Protein AF-A0A4U9D737-F1 (afdb_monomer_lite)

Organism: Raoultella terrigena (NCBI:txid577)

Radius of gyration: 15.1 Å; chains: 1; bounding box: 30×31×44 Å

Sequence (92 aa):
MVRIPAVKSLARAGVAASEQTLIQVQKTLQKEKITAKSVALGRGAILARFDTTDVQLRAREVLVDVLGDKYVVALNLAPATPRWLRLSMPSR

Secondary structure (DSSP, 8-state):
-----EEEEEESSSPPP-HHHHHHHHHHHHHTT---SEEEEETTEEEEE-SSHHHHHHHHHHHHHHHGGGEEEEE-------GGGGS-----

Foldseek 3Di:
DDFWWKKKKAFDPPAFADVVNQVQLVVQCVVVVQDWPDWDGDPSMIMTTHPDNVSSVVSQVSSCVRVDNRMDIDTDRDPPPPPVVVPDDDDD

InterPro domains:
  IPR027398 SecD export protein N-terminal TM domain [PF13721] (11-75)

Structure (mmCIF, N/CA/C/O backbone):
data_AF-A0A4U9D737-F1
#
_entry.id   AF-A0A4U9D737-F1
#
loop_
_atom_site.group_PDB
_atom_site.id
_atom_site.type_symbol
_atom_site.label_atom_id
_atom_site.label_alt_id
_atom_site.label_comp_id
_atom_site.label_asym_id
_atom_site.label_entity_id
_atom_site.label_seq_id
_atom_site.pdbx_PDB_ins_code
_atom_site.Cartn_x
_atom_site.Cartn_y
_atom_site.Cartn_z
_atom_site.occupancy
_atom_site.B_iso_or_equiv
_atom_site.auth_seq_id
_atom_site.auth_comp_id
_atom_site.auth_asym_id
_atom_site.auth_atom_id
_atom_site.pdbx_PDB_model_num
ATOM 1 N N . MET A 1 1 ? 9.602 1.727 -22.717 1.00 43.81 1 MET A N 1
ATOM 2 C CA . MET A 1 1 ? 8.290 1.639 -22.034 1.00 43.81 1 MET A CA 1
ATOM 3 C C . MET A 1 1 ? 8.513 1.982 -20.567 1.00 43.81 1 MET A C 1
ATOM 5 O O . MET A 1 1 ? 9.403 1.383 -19.990 1.00 43.81 1 MET A O 1
ATOM 9 N N . VAL A 1 2 ? 7.789 2.932 -19.966 1.00 42.97 2 VAL A N 1
ATOM 10 C CA . VAL A 1 2 ? 7.926 3.228 -18.522 1.00 42.97 2 VAL A CA 1
ATOM 11 C C . VAL A 1 2 ? 6.684 2.706 -17.814 1.00 42.97 2 VAL A C 1
ATOM 13 O O . VAL A 1 2 ? 5.741 3.455 -17.625 1.00 42.97 2 VAL A O 1
ATOM 16 N N . ARG A 1 3 ? 6.636 1.412 -17.480 1.00 51.38 3 ARG A N 1
ATOM 17 C CA . ARG A 1 3 ? 5.585 0.875 -16.598 1.00 51.38 3 ARG A CA 1
ATOM 18 C C . ARG A 1 3 ? 5.786 1.524 -15.226 1.00 51.38 3 ARG A C 1
ATOM 20 O O . ARG A 1 3 ? 6.889 1.433 -14.706 1.00 51.38 3 ARG A O 1
ATOM 27 N N . ILE A 1 4 ? 4.778 2.205 -14.677 1.00 52.34 4 ILE A N 1
ATOM 28 C CA . ILE A 1 4 ? 4.854 2.786 -13.326 1.00 52.34 4 ILE A CA 1
ATOM 29 C C . ILE A 1 4 ? 4.181 1.792 -12.371 1.00 52.34 4 ILE A C 1
ATOM 31 O O . ILE A 1 4 ? 2.960 1.640 -12.446 1.00 52.34 4 ILE A O 1
ATOM 35 N N . PRO A 1 5 ? 4.938 1.096 -11.509 1.00 61.00 5 PRO A N 1
ATOM 36 C CA . PRO A 1 5 ? 4.379 0.171 -10.530 1.00 61.00 5 PRO A CA 1
ATOM 37 C C . PRO A 1 5 ? 3.584 0.944 -9.456 1.00 61.00 5 PRO A C 1
ATOM 39 O O . PRO A 1 5 ? 4.126 1.837 -8.797 1.00 61.00 5 PRO A O 1
ATOM 42 N N . ALA A 1 6 ? 2.291 0.651 -9.274 1.00 59.62 6 ALA A N 1
ATOM 43 C CA . ALA A 1 6 ? 1.456 1.307 -8.260 1.00 59.62 6 ALA A CA 1
ATOM 44 C C . ALA A 1 6 ? 0.471 0.349 -7.572 1.00 59.62 6 ALA A C 1
ATOM 46 O O . ALA A 1 6 ? -0.230 -0.422 -8.220 1.00 59.62 6 ALA A O 1
ATOM 47 N N . VAL A 1 7 ? 0.357 0.438 -6.247 1.00 62.66 7 VAL A N 1
ATOM 48 C CA . VAL A 1 7 ? -0.714 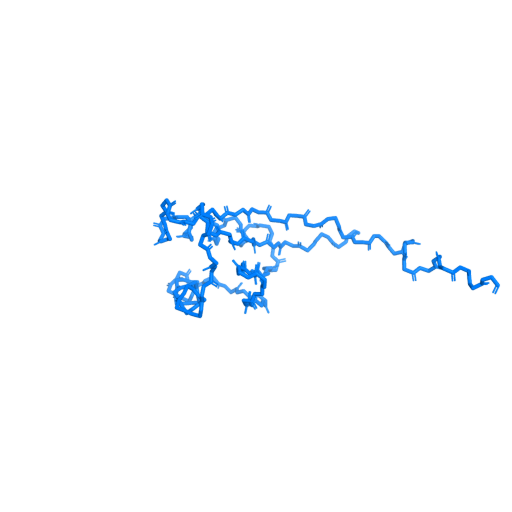-0.190 -5.458 1.00 62.66 7 VAL A CA 1
ATOM 49 C C . VAL A 1 7 ? -1.833 0.826 -5.245 1.00 62.66 7 VAL A C 1
ATOM 51 O O . VAL A 1 7 ? -1.588 1.990 -4.926 1.00 62.66 7 VAL A O 1
ATOM 54 N N . LYS A 1 8 ? -3.077 0.378 -5.402 1.00 62.03 8 LYS A N 1
ATOM 55 C CA . LYS A 1 8 ? -4.281 1.118 -5.033 1.00 62.03 8 LYS A CA 1
ATOM 56 C C . LYS A 1 8 ? -5.009 0.327 -3.950 1.00 62.03 8 LYS A C 1
ATOM 58 O O . LYS A 1 8 ? -5.421 -0.801 -4.209 1.00 62.03 8 LYS A O 1
ATOM 63 N N . SER A 1 9 ? -5.202 0.904 -2.770 1.00 56.81 9 SER A N 1
ATOM 64 C CA . SER A 1 9 ? -6.126 0.349 -1.780 1.00 56.81 9 SER A CA 1
ATOM 65 C C . SER A 1 9 ? -7.461 1.092 -1.823 1.00 56.81 9 SER A C 1
ATOM 67 O O . SER A 1 9 ? -7.527 2.322 -1.837 1.00 56.81 9 SER A O 1
ATOM 69 N N . LEU A 1 10 ? -8.533 0.316 -1.908 1.00 58.72 10 LEU A N 1
ATOM 70 C CA . LEU A 1 10 ? -9.933 0.733 -1.838 1.00 58.72 10 LEU A CA 1
ATOM 71 C C . LEU A 1 10 ? -10.537 -0.012 -0.650 1.00 58.72 10 LEU A C 1
ATOM 73 O O . LEU A 1 10 ? -10.208 -1.179 -0.475 1.00 58.72 10 LEU A O 1
ATOM 77 N N . ALA A 1 11 ? -11.393 0.587 0.178 1.00 55.12 11 ALA A N 1
ATOM 78 C CA . ALA A 1 11 ? -12.037 -0.226 1.210 1.00 55.12 11 ALA A CA 1
ATOM 79 C C . ALA A 1 11 ? -13.005 -1.242 0.581 1.00 55.12 11 ALA A C 1
ATOM 81 O O . ALA A 1 11 ? -13.539 -1.024 -0.512 1.00 55.12 11 ALA A O 1
ATOM 82 N N . ARG A 1 12 ? -13.223 -2.374 1.253 1.00 48.56 12 ARG A N 1
ATOM 83 C CA . ARG A 1 12 ? -14.244 -3.340 0.850 1.00 48.56 12 ARG A CA 1
ATOM 84 C C . ARG A 1 12 ? -15.594 -2.806 1.334 1.00 48.56 12 ARG A C 1
ATOM 86 O O . ARG A 1 12 ? -15.733 -2.481 2.504 1.00 48.56 12 ARG A O 1
ATOM 93 N N . ALA A 1 13 ? -16.558 -2.709 0.417 1.00 46.44 13 ALA A N 1
ATOM 94 C CA . ALA A 1 13 ? -17.925 -2.234 0.655 1.00 46.44 13 ALA A CA 1
ATOM 95 C C . ALA A 1 13 ? -18.042 -0.779 1.161 1.00 46.44 13 ALA A C 1
ATOM 97 O O . ALA A 1 13 ? -18.154 -0.529 2.353 1.00 46.44 13 ALA A O 1
ATOM 98 N N . GLY A 1 14 ? -18.077 0.192 0.241 1.00 52.53 14 GLY A N 1
ATOM 99 C CA . GLY A 1 14 ? -18.644 1.531 0.491 1.00 52.53 14 GLY A CA 1
ATOM 100 C C . GLY A 1 14 ? -17.923 2.443 1.495 1.00 52.53 14 GLY A C 1
ATOM 101 O O . GLY A 1 14 ? -18.277 3.614 1.588 1.00 52.53 14 GLY A O 1
ATOM 102 N N . VAL A 1 15 ? -16.908 1.962 2.215 1.00 62.22 15 VAL A N 1
ATOM 103 C CA . VAL A 1 15 ? -16.111 2.780 3.135 1.00 62.22 15 VAL A CA 1
ATOM 104 C C . VAL A 1 15 ? -15.013 3.494 2.343 1.00 62.22 15 VAL A C 1
ATOM 106 O O . VAL A 1 15 ? -14.269 2.894 1.571 1.00 62.22 15 VAL A O 1
ATOM 109 N N . ALA A 1 16 ? -14.908 4.808 2.493 1.00 75.06 16 ALA A N 1
ATOM 110 C CA . ALA A 1 16 ? -13.790 5.552 1.931 1.00 75.06 16 ALA A CA 1
ATOM 111 C C . ALA A 1 16 ? -12.542 5.313 2.792 1.00 75.06 16 ALA A C 1
ATOM 113 O O . ALA A 1 16 ? -12.618 5.358 4.020 1.00 75.06 16 ALA A O 1
ATOM 114 N N . ALA A 1 17 ? -11.383 5.098 2.166 1.00 83.81 17 ALA A N 1
ATOM 115 C CA . ALA A 1 17 ? -10.118 5.202 2.883 1.00 83.81 17 ALA A CA 1
ATOM 116 C C . ALA A 1 17 ? -10.027 6.584 3.550 1.00 83.81 17 ALA A C 1
ATOM 118 O O . ALA A 1 17 ? -10.406 7.593 2.949 1.00 83.81 17 ALA A O 1
ATOM 119 N N . SER A 1 18 ? -9.539 6.615 4.786 1.00 88.19 18 SER A N 1
ATOM 120 C CA . SER A 1 18 ? -9.429 7.826 5.596 1.00 88.19 18 SER A CA 1
ATOM 121 C C . SER A 1 18 ? -7.966 8.173 5.868 1.00 88.19 18 SER A C 1
ATOM 123 O O . SER A 1 18 ? -7.049 7.413 5.539 1.00 88.19 18 SER A O 1
ATOM 125 N N . GLU A 1 19 ? -7.726 9.321 6.500 1.00 89.88 19 GLU A N 1
ATOM 126 C CA . GLU A 1 19 ? -6.387 9.700 6.964 1.00 89.88 19 GLU A CA 1
ATOM 127 C C . GLU A 1 19 ? -5.811 8.685 7.958 1.00 89.88 19 GLU A C 1
ATOM 129 O O . GLU A 1 19 ? -4.615 8.406 7.939 1.00 89.88 19 GLU 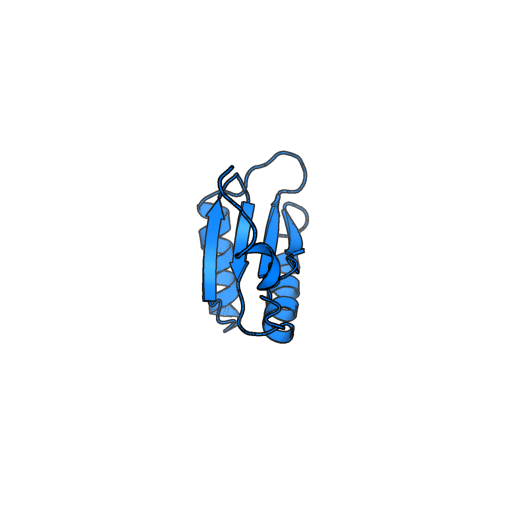A O 1
ATOM 134 N N . GLN A 1 20 ? -6.658 8.052 8.774 1.00 90.62 20 GLN A N 1
ATOM 135 C CA . GLN A 1 20 ? -6.220 6.990 9.680 1.00 90.62 20 GLN A CA 1
ATOM 136 C C . GLN A 1 20 ? -5.704 5.777 8.901 1.00 90.62 20 GLN A C 1
ATOM 138 O O . GLN A 1 20 ? -4.634 5.252 9.216 1.00 90.62 20 GLN A O 1
ATOM 143 N N . THR A 1 21 ? -6.407 5.375 7.836 1.00 89.75 21 THR A N 1
ATOM 144 C CA . THR A 1 21 ? -5.936 4.322 6.928 1.00 89.75 21 THR A CA 1
ATOM 145 C C . THR A 1 21 ? -4.614 4.724 6.270 1.00 89.75 21 THR A C 1
ATOM 147 O O . THR A 1 21 ? -3.715 3.897 6.144 1.00 89.75 21 THR A O 1
ATOM 150 N N . LEU A 1 22 ? -4.460 5.995 5.877 1.00 91.25 22 LEU A N 1
ATOM 151 C CA . LEU A 1 22 ? -3.229 6.511 5.270 1.00 91.25 22 LEU A CA 1
ATOM 152 C C . LEU A 1 22 ? -2.042 6.400 6.232 1.00 91.25 22 LEU A C 1
ATOM 154 O O . LEU A 1 22 ? -0.989 5.894 5.845 1.00 91.25 22 LEU A O 1
ATOM 158 N N . ILE A 1 23 ? -2.223 6.823 7.483 1.00 94.06 23 ILE A N 1
ATOM 159 C CA . ILE A 1 23 ? -1.202 6.721 8.530 1.00 94.06 23 ILE A CA 1
ATOM 160 C C . ILE A 1 23 ? -0.839 5.254 8.780 1.00 94.06 23 ILE A C 1
ATOM 162 O O . ILE A 1 23 ? 0.342 4.925 8.887 1.00 94.06 23 ILE A O 1
ATOM 166 N N . GLN A 1 24 ? -1.831 4.361 8.842 1.00 93.38 24 GLN A N 1
ATOM 167 C CA . GLN A 1 24 ? -1.593 2.927 9.015 1.00 93.38 24 GLN A CA 1
ATOM 168 C C . GLN A 1 24 ? -0.769 2.355 7.855 1.00 93.38 24 GLN A C 1
ATOM 170 O O . GLN A 1 24 ? 0.224 1.677 8.099 1.00 93.38 24 GLN A O 1
ATOM 175 N N . VAL A 1 25 ? -1.112 2.688 6.605 1.00 93.25 25 VAL A N 1
ATOM 176 C CA . VAL A 1 25 ? -0.342 2.280 5.418 1.00 93.25 25 VAL A CA 1
ATOM 177 C C . VAL A 1 25 ? 1.103 2.774 5.506 1.00 93.25 25 VAL A C 1
ATOM 179 O O . VAL A 1 25 ? 2.023 1.982 5.320 1.00 93.25 25 VAL A O 1
ATOM 182 N N . GLN A 1 26 ? 1.327 4.053 5.823 1.00 94.75 26 GLN A N 1
ATOM 183 C CA . GLN A 1 26 ? 2.680 4.613 5.926 1.00 94.75 26 GLN A CA 1
ATOM 184 C C . GLN A 1 26 ? 3.510 3.923 7.016 1.00 94.75 26 GLN A C 1
ATOM 186 O O . GLN A 1 26 ? 4.649 3.533 6.762 1.00 94.75 26 GLN A O 1
ATOM 191 N N . LYS A 1 27 ? 2.929 3.711 8.205 1.00 96.12 27 LYS A N 1
ATOM 192 C CA . LYS A 1 27 ? 3.598 3.016 9.315 1.00 96.12 27 LYS A CA 1
ATOM 193 C C . LYS A 1 27 ? 3.949 1.576 8.962 1.00 96.12 27 LYS A C 1
ATOM 195 O O . LYS A 1 27 ? 5.053 1.132 9.261 1.00 96.12 27 LYS A O 1
ATOM 200 N N . THR A 1 28 ? 3.038 0.857 8.314 1.00 95.19 28 THR A N 1
ATOM 201 C CA . THR A 1 28 ? 3.273 -0.521 7.876 1.00 95.19 28 THR A CA 1
ATOM 202 C C . THR A 1 28 ? 4.419 -0.598 6.871 1.00 95.19 28 THR A C 1
ATOM 204 O O . THR A 1 28 ? 5.334 -1.398 7.050 1.00 95.19 28 THR A O 1
ATOM 207 N N . LEU A 1 29 ? 4.424 0.273 5.856 1.00 95.31 29 LEU A N 1
ATOM 208 C CA . LEU A 1 29 ? 5.511 0.323 4.874 1.00 95.31 29 LEU A CA 1
ATOM 209 C C . LEU A 1 29 ? 6.857 0.653 5.536 1.00 95.31 29 LEU A C 1
ATOM 211 O O . LEU A 1 29 ? 7.861 0.015 5.231 1.00 95.31 29 LEU A O 1
ATOM 215 N N . GLN A 1 30 ? 6.873 1.591 6.487 1.00 95.94 30 GLN A N 1
ATOM 216 C CA . GLN A 1 30 ? 8.078 1.943 7.237 1.00 95.94 30 GLN A CA 1
ATOM 217 C C . GLN A 1 30 ? 8.591 0.777 8.096 1.00 95.94 30 GLN A C 1
ATOM 219 O O . GLN A 1 30 ? 9.789 0.496 8.088 1.00 95.94 30 GLN A O 1
ATOM 224 N N . LYS A 1 31 ? 7.697 0.084 8.814 1.00 96.31 31 LYS A N 1
ATOM 225 C CA . LYS A 1 31 ? 8.035 -1.063 9.672 1.00 96.31 31 LYS A CA 1
ATOM 226 C C . LYS A 1 31 ? 8.696 -2.189 8.876 1.00 96.31 31 LYS A C 1
ATOM 228 O O . LYS A 1 31 ? 9.706 -2.733 9.314 1.00 96.31 31 LYS A O 1
ATOM 233 N N . GLU A 1 32 ? 8.173 -2.476 7.689 1.00 95.88 32 GLU A N 1
ATOM 234 C CA . GLU A 1 32 ? 8.703 -3.510 6.792 1.00 95.88 32 GLU A CA 1
ATOM 235 C C . GLU A 1 32 ? 9.868 -3.026 5.913 1.00 95.88 32 GLU A C 1
ATOM 237 O O . GLU A 1 32 ? 10.341 -3.762 5.049 1.00 95.88 32 GLU A O 1
ATOM 242 N N . LYS A 1 33 ? 10.351 -1.791 6.123 1.00 96.12 33 LYS A N 1
ATOM 243 C CA . LYS A 1 33 ? 11.444 -1.171 5.351 1.00 96.12 33 LYS A CA 1
ATOM 244 C C . LYS A 1 33 ? 11.160 -1.119 3.842 1.00 96.12 33 LYS A C 1
ATOM 246 O O . LYS A 1 33 ? 12.065 -1.244 3.019 1.00 96.12 33 LYS A O 1
ATOM 251 N N . ILE A 1 34 ? 9.897 -0.917 3.475 1.00 94.88 34 ILE A N 1
ATOM 252 C CA . ILE A 1 34 ? 9.439 -0.803 2.091 1.00 94.88 34 ILE A CA 1
ATOM 253 C C . ILE A 1 34 ? 9.377 0.677 1.711 1.00 94.88 34 ILE A C 1
ATOM 255 O O . ILE A 1 34 ? 8.499 1.418 2.155 1.00 94.88 34 ILE A O 1
ATOM 259 N N . THR A 1 35 ? 10.288 1.110 0.842 1.00 92.44 35 THR A N 1
ATOM 260 C CA . THR A 1 35 ? 10.310 2.490 0.345 1.00 92.44 35 THR A CA 1
ATOM 261 C C . THR A 1 35 ? 9.242 2.700 -0.727 1.00 92.44 35 THR A C 1
ATOM 263 O O . THR A 1 35 ? 9.281 2.087 -1.794 1.00 92.44 35 THR A O 1
ATOM 266 N N . ALA A 1 36 ? 8.299 3.605 -0.465 1.00 92.12 36 ALA A N 1
ATOM 267 C CA . ALA A 1 36 ? 7.357 4.097 -1.464 1.00 92.12 36 ALA A CA 1
ATOM 268 C C . ALA A 1 36 ? 7.856 5.416 -2.072 1.00 92.12 36 ALA A C 1
ATOM 270 O O . ALA A 1 36 ? 8.309 6.303 -1.354 1.00 92.12 36 ALA A O 1
ATOM 271 N N . LYS A 1 37 ? 7.688 5.589 -3.387 1.00 91.00 37 LYS A N 1
ATOM 272 C CA . LYS A 1 37 ? 7.937 6.867 -4.080 1.00 91.00 37 LYS A CA 1
ATOM 273 C C . LYS A 1 37 ? 6.928 7.940 -3.688 1.00 91.00 37 LYS A C 1
ATOM 275 O O . LYS A 1 37 ? 7.234 9.125 -3.700 1.00 91.00 37 LYS A O 1
ATOM 280 N N . SER A 1 38 ? 5.695 7.528 -3.412 1.00 90.88 38 SER A N 1
ATOM 281 C CA . SER A 1 38 ? 4.626 8.415 -2.957 1.00 90.88 38 SER A CA 1
ATOM 282 C C . SER A 1 38 ? 3.509 7.599 -2.328 1.00 90.88 38 SER A C 1
ATOM 284 O O . SER A 1 38 ? 3.182 6.537 -2.858 1.00 90.88 38 SER A O 1
ATOM 286 N N . VAL A 1 39 ? 2.859 8.132 -1.298 1.00 91.94 39 VAL A N 1
ATOM 287 C CA . VAL A 1 39 ? 1.622 7.580 -0.732 1.00 91.94 39 VAL A CA 1
ATOM 288 C C . VAL A 1 39 ? 0.635 8.731 -0.571 1.00 91.94 39 VAL A C 1
ATOM 290 O O . VAL A 1 39 ? 0.939 9.698 0.119 1.00 91.94 39 VAL A O 1
ATOM 293 N N . ALA A 1 40 ? -0.523 8.654 -1.222 1.00 88.44 40 ALA A N 1
ATOM 294 C CA . ALA A 1 40 ? -1.512 9.731 -1.213 1.00 88.44 40 ALA A CA 1
ATOM 295 C C . ALA A 1 40 ? -2.926 9.192 -1.005 1.00 88.44 40 ALA A C 1
ATOM 297 O O . ALA A 1 40 ? -3.290 8.172 -1.589 1.00 88.44 40 ALA A O 1
ATOM 298 N N . LEU A 1 41 ? -3.728 9.908 -0.216 1.00 87.19 41 LEU A N 1
ATOM 299 C CA . LEU A 1 41 ? -5.165 9.683 -0.096 1.00 87.19 41 LEU A CA 1
ATOM 300 C C . LEU A 1 41 ? -5.904 10.540 -1.132 1.00 87.19 41 LEU A C 1
ATOM 302 O O . LEU A 1 41 ? -5.662 11.738 -1.241 1.00 87.19 41 LEU A O 1
ATOM 306 N N . GLY A 1 42 ? -6.817 9.942 -1.893 1.00 82.19 42 GLY A N 1
ATOM 307 C CA . GLY A 1 42 ? -7.636 10.673 -2.855 1.00 82.19 42 GLY A CA 1
ATOM 308 C C . GLY A 1 42 ? -8.855 9.881 -3.308 1.00 82.19 42 GLY A C 1
ATOM 309 O O . GLY A 1 42 ? -8.759 8.689 -3.598 1.00 82.19 42 GLY A O 1
ATOM 310 N N . ARG A 1 43 ? -10.012 10.553 -3.396 1.00 80.44 43 ARG A N 1
ATOM 311 C CA . ARG A 1 43 ? -11.302 9.950 -3.79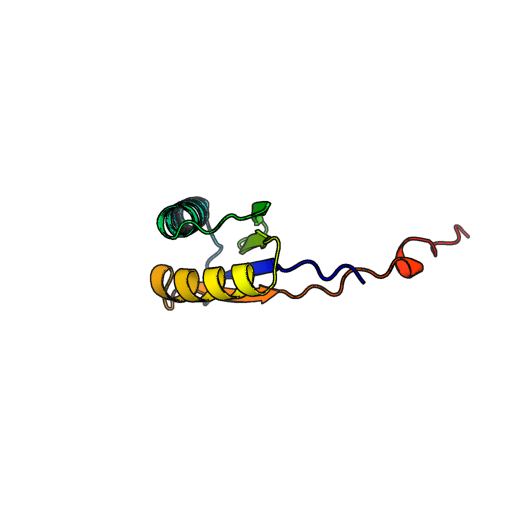5 1.00 80.44 43 ARG A CA 1
ATOM 312 C C . ARG A 1 43 ? -11.629 8.666 -3.012 1.00 80.44 43 ARG A C 1
ATOM 314 O O . ARG A 1 43 ? -12.023 7.664 -3.601 1.00 80.44 43 ARG A O 1
ATOM 321 N N . GLY A 1 44 ? -11.394 8.687 -1.697 1.00 82.69 44 GLY A N 1
ATOM 322 C CA . GLY A 1 44 ? -11.650 7.549 -0.806 1.00 82.69 44 GLY A CA 1
ATOM 323 C C . GLY A 1 44 ? -10.752 6.331 -1.042 1.00 82.69 44 GLY A C 1
ATOM 324 O O . GLY A 1 44 ? -11.115 5.223 -0.658 1.00 82.69 44 GLY A O 1
ATOM 325 N N . ALA A 1 45 ? -9.594 6.513 -1.678 1.00 84.88 45 ALA A N 1
ATOM 326 C CA . ALA A 1 45 ? -8.622 5.459 -1.946 1.00 84.88 45 ALA A CA 1
ATOM 327 C C . ALA A 1 45 ? -7.210 5.932 -1.597 1.00 84.88 45 ALA A C 1
ATOM 329 O O . ALA A 1 45 ? -6.895 7.110 -1.770 1.00 84.88 45 ALA A O 1
ATOM 330 N N . ILE A 1 46 ? -6.339 5.015 -1.179 1.00 89.38 46 ILE A N 1
ATOM 331 C CA . ILE A 1 46 ? -4.913 5.319 -1.026 1.00 89.38 46 ILE A CA 1
ATOM 332 C C . ILE A 1 46 ? -4.167 4.784 -2.240 1.00 89.38 46 ILE A C 1
ATOM 334 O O . ILE A 1 46 ? -4.353 3.643 -2.668 1.00 89.38 46 ILE A O 1
ATOM 338 N N . LEU A 1 47 ? -3.317 5.629 -2.810 1.00 89.56 47 LEU A N 1
ATOM 339 C CA . LEU A 1 47 ? -2.458 5.300 -3.932 1.00 89.56 47 LEU A CA 1
ATOM 340 C C . LEU A 1 47 ? -1.004 5.356 -3.471 1.00 89.56 47 LEU A C 1
ATOM 342 O O . LEU A 1 47 ? -0.488 6.429 -3.158 1.00 89.56 47 LEU A O 1
ATOM 346 N N . ALA A 1 48 ? -0.354 4.195 -3.454 1.00 90.31 48 ALA A N 1
ATOM 347 C CA . ALA A 1 48 ? 1.059 4.047 -3.135 1.00 90.31 48 ALA A CA 1
ATOM 348 C C . ALA A 1 48 ? 1.838 3.674 -4.405 1.00 90.31 48 ALA A C 1
ATOM 350 O O . ALA A 1 48 ? 1.497 2.710 -5.090 1.00 90.31 48 ALA A O 1
ATOM 351 N N . ARG A 1 49 ? 2.866 4.449 -4.755 1.00 89.62 49 ARG A N 1
ATOM 352 C CA . ARG A 1 49 ? 3.731 4.200 -5.921 1.00 89.62 49 ARG A CA 1
ATOM 353 C C . ARG A 1 49 ? 5.069 3.656 -5.463 1.00 89.62 49 ARG A C 1
ATOM 355 O O . ARG A 1 49 ? 5.600 4.124 -4.460 1.00 89.62 49 ARG A O 1
ATOM 362 N N . PHE A 1 50 ? 5.626 2.733 -6.233 1.00 89.50 50 PHE A N 1
ATOM 363 C CA . PHE A 1 50 ? 6.880 2.061 -5.906 1.00 89.50 50 PHE A CA 1
ATOM 364 C C . PHE A 1 50 ? 7.842 2.110 -7.092 1.00 89.50 50 PHE A C 1
ATOM 366 O O . PHE A 1 50 ? 7.430 2.329 -8.232 1.00 89.50 50 PHE A O 1
ATOM 373 N N . ASP A 1 51 ? 9.134 1.950 -6.813 1.00 85.56 51 ASP A N 1
ATOM 374 C CA . ASP A 1 51 ? 10.185 1.975 -7.833 1.00 85.56 51 ASP A CA 1
ATOM 375 C C . ASP A 1 51 ? 10.145 0.767 -8.764 1.00 85.56 51 ASP A C 1
ATOM 377 O O . ASP A 1 51 ? 10.370 0.911 -9.966 1.00 85.56 51 ASP A O 1
ATOM 381 N N . THR A 1 52 ? 9.822 -0.409 -8.228 1.00 85.94 52 THR A N 1
ATOM 382 C CA . THR A 1 52 ? 9.837 -1.672 -8.969 1.00 85.94 52 THR A CA 1
ATOM 383 C C . THR A 1 52 ? 8.583 -2.496 -8.694 1.00 85.94 52 THR A C 1
ATOM 385 O O . THR A 1 52 ? 7.876 -2.295 -7.701 1.00 85.94 52 THR A O 1
ATOM 388 N N . THR A 1 53 ? 8.299 -3.437 -9.595 1.00 84.25 53 THR A N 1
ATOM 389 C CA . THR A 1 53 ? 7.183 -4.379 -9.445 1.00 84.25 53 THR A CA 1
ATOM 390 C C . THR A 1 53 ? 7.377 -5.276 -8.224 1.00 84.25 53 THR A C 1
ATOM 392 O O . THR A 1 53 ? 6.416 -5.519 -7.506 1.00 84.25 53 THR A O 1
ATOM 395 N N . ASP A 1 54 ? 8.603 -5.713 -7.936 1.00 88.69 54 ASP A N 1
ATOM 396 C CA . ASP A 1 54 ? 8.920 -6.539 -6.766 1.00 88.69 54 ASP A CA 1
ATOM 397 C C . ASP A 1 54 ? 8.589 -5.824 -5.451 1.00 88.69 54 ASP A C 1
ATOM 399 O O . ASP A 1 54 ? 7.900 -6.376 -4.593 1.00 88.69 54 ASP A O 1
ATOM 403 N N . VAL A 1 55 ? 8.981 -4.550 -5.325 1.00 90.56 55 VAL A N 1
ATOM 404 C CA . VAL A 1 55 ? 8.647 -3.728 -4.149 1.00 90.56 55 VAL A CA 1
ATOM 405 C C . VAL A 1 55 ? 7.131 -3.530 -4.050 1.00 90.56 55 VAL A C 1
ATOM 407 O O . VAL A 1 55 ? 6.565 -3.615 -2.962 1.00 90.56 55 VAL A O 1
ATOM 410 N N . GLN A 1 56 ? 6.451 -3.324 -5.181 1.00 86.81 56 GLN A N 1
ATOM 411 C CA . GLN A 1 56 ? 4.993 -3.202 -5.232 1.00 86.81 56 GLN A CA 1
ATOM 412 C C . GLN A 1 56 ? 4.279 -4.485 -4.766 1.00 86.81 56 GLN A C 1
ATOM 414 O O . GLN A 1 56 ? 3.291 -4.409 -4.031 1.00 86.81 56 GLN A O 1
ATOM 419 N N . LEU A 1 57 ? 4.754 -5.654 -5.200 1.00 90.44 57 LEU A N 1
ATOM 420 C CA . LEU A 1 57 ? 4.197 -6.950 -4.814 1.00 90.44 57 LEU A CA 1
ATOM 421 C C . LEU A 1 57 ? 4.383 -7.189 -3.318 1.00 90.44 57 LEU A C 1
ATOM 423 O O . LEU A 1 57 ? 3.409 -7.500 -2.632 1.00 90.44 57 LEU A O 1
ATOM 427 N N . ARG A 1 58 ? 5.586 -6.923 -2.799 1.00 92.12 58 ARG A N 1
ATOM 428 C CA . ARG A 1 58 ? 5.869 -7.046 -1.369 1.00 92.12 58 ARG A CA 1
ATOM 429 C C . ARG A 1 58 ? 5.008 -6.106 -0.529 1.00 92.12 58 ARG A C 1
ATOM 431 O O . ARG A 1 58 ? 4.435 -6.521 0.474 1.00 92.12 58 ARG A O 1
ATOM 438 N N . ALA A 1 59 ? 4.860 -4.856 -0.967 1.00 92.69 59 ALA A N 1
ATOM 439 C CA . ALA A 1 59 ? 3.983 -3.888 -0.318 1.00 92.69 59 ALA A CA 1
ATOM 440 C C . ALA A 1 59 ? 2.534 -4.381 -0.270 1.00 92.69 59 ALA A C 1
ATOM 442 O O . ALA A 1 59 ? 1.871 -4.245 0.754 1.00 92.69 59 ALA A O 1
ATOM 443 N N . ARG A 1 60 ? 2.034 -4.972 -1.361 1.00 90.50 60 ARG A N 1
ATOM 444 C CA . ARG A 1 60 ? 0.680 -5.530 -1.389 1.00 90.50 60 ARG A CA 1
ATOM 445 C C . ARG A 1 60 ? 0.510 -6.647 -0.366 1.00 90.50 60 ARG A C 1
ATOM 447 O O . ARG A 1 60 ? -0.489 -6.617 0.338 1.00 90.50 60 ARG A O 1
ATOM 454 N N . GLU A 1 61 ? 1.426 -7.610 -0.309 1.00 91.44 61 GLU A N 1
ATOM 455 C CA . GLU A 1 61 ? 1.330 -8.749 0.619 1.00 91.44 61 GLU A CA 1
ATOM 456 C C . GLU A 1 61 ? 1.160 -8.277 2.064 1.00 91.44 61 GLU A C 1
ATOM 458 O O . GLU A 1 61 ? 0.195 -8.643 2.729 1.00 91.44 61 GLU A O 1
ATOM 463 N N . VAL A 1 62 ? 2.039 -7.377 2.505 1.00 94.06 62 VAL A N 1
ATOM 464 C CA . VAL A 1 62 ? 2.008 -6.829 3.865 1.00 94.06 62 VAL A CA 1
ATOM 465 C C . VAL A 1 62 ? 0.741 -6.002 4.107 1.00 94.06 62 VAL A C 1
ATOM 467 O O . VAL A 1 62 ? 0.123 -6.083 5.167 1.00 94.06 62 VAL A O 1
ATOM 470 N N . LEU A 1 63 ? 0.333 -5.176 3.141 1.00 91.62 63 LEU A N 1
ATOM 471 C CA . LEU A 1 63 ? -0.844 -4.323 3.311 1.00 91.62 63 LEU A CA 1
ATOM 472 C C . LEU A 1 63 ? -2.151 -5.122 3.325 1.00 91.62 63 LEU A C 1
ATOM 474 O O . LEU A 1 63 ? -3.075 -4.710 4.018 1.00 91.62 63 LEU A O 1
ATOM 478 N N . VAL A 1 64 ? -2.240 -6.237 2.592 1.00 90.19 64 VAL A N 1
A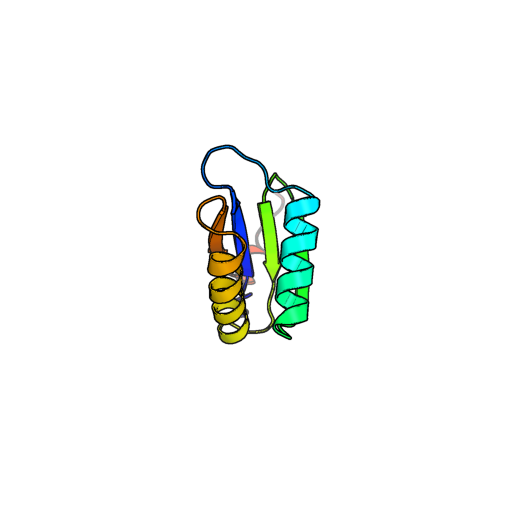TOM 479 C CA . VAL A 1 64 ? -3.384 -7.162 2.679 1.00 90.19 64 VAL A CA 1
ATOM 480 C C . VAL A 1 64 ? -3.480 -7.744 4.085 1.00 90.19 64 VAL A C 1
ATOM 482 O O . VAL A 1 64 ? -4.561 -7.727 4.665 1.00 90.19 64 VAL A O 1
ATOM 485 N N . ASP A 1 65 ? -2.356 -8.195 4.639 1.00 90.12 65 ASP A N 1
ATOM 486 C CA . ASP A 1 65 ? -2.300 -8.792 5.974 1.00 90.12 65 ASP A CA 1
ATOM 487 C C . ASP A 1 65 ? -2.722 -7.793 7.068 1.00 90.12 65 ASP A C 1
ATOM 489 O O . ASP A 1 65 ? -3.594 -8.071 7.888 1.00 90.12 65 ASP A O 1
ATOM 493 N N . VAL A 1 66 ? -2.185 -6.568 7.026 1.00 89.69 66 VAL A N 1
ATOM 494 C CA . VAL A 1 66 ? -2.431 -5.559 8.071 1.00 89.69 66 VAL A CA 1
ATOM 495 C C . VAL A 1 66 ? -3.797 -4.876 7.956 1.00 89.69 66 VAL A C 1
ATOM 497 O O . VAL A 1 66 ? -4.402 -4.526 8.972 1.00 89.69 66 VAL A O 1
ATOM 500 N N . LEU A 1 67 ? -4.277 -4.611 6.738 1.00 87.44 67 LEU A N 1
ATOM 501 C CA . LEU A 1 67 ? -5.573 -3.953 6.540 1.00 87.44 67 LEU A CA 1
ATOM 502 C C . LEU A 1 67 ? -6.742 -4.949 6.611 1.00 87.44 67 LEU A C 1
ATOM 504 O O . LEU A 1 67 ? -7.874 -4.537 6.890 1.00 87.44 67 LEU A O 1
ATOM 508 N N . GLY A 1 68 ? -6.459 -6.236 6.393 1.00 82.19 68 GLY A N 1
ATOM 509 C CA . GLY A 1 68 ? -7.416 -7.333 6.444 1.00 82.19 68 GLY A CA 1
ATOM 510 C C . GLY A 1 68 ? -8.588 -7.160 5.478 1.00 82.19 68 GLY A C 1
ATOM 511 O O . GLY A 1 68 ? -8.571 -6.346 4.552 1.00 82.19 68 GLY A O 1
ATOM 512 N N . ASP A 1 69 ? -9.671 -7.891 5.739 1.00 80.94 69 ASP A N 1
ATOM 513 C CA . ASP A 1 69 ? -10.849 -7.934 4.861 1.00 80.94 69 ASP A CA 1
ATOM 514 C C . ASP A 1 69 ? -11.609 -6.606 4.734 1.00 80.94 69 ASP A C 1
ATOM 516 O O . ASP A 1 69 ? -12.450 -6.452 3.845 1.00 80.94 69 ASP A O 1
ATOM 520 N N . LYS A 1 70 ? -11.304 -5.626 5.594 1.00 78.06 70 LYS A N 1
ATOM 521 C CA . LYS A 1 70 ? -11.898 -4.283 5.549 1.00 78.06 70 LYS A CA 1
ATOM 522 C C . LYS A 1 70 ? -11.458 -3.501 4.314 1.00 78.06 70 LYS A C 1
ATOM 524 O O . LYS A 1 70 ? -12.160 -2.577 3.904 1.00 78.06 70 LYS A O 1
ATOM 529 N N . TYR A 1 71 ? -10.324 -3.857 3.706 1.00 81.44 71 TYR A N 1
ATOM 530 C CA . TYR A 1 71 ? -9.800 -3.161 2.539 1.00 81.44 71 TYR A CA 1
ATOM 531 C C . TYR A 1 71 ? -9.393 -4.116 1.420 1.00 81.44 71 TYR A C 1
ATOM 533 O O . TYR A 1 71 ? -8.746 -5.136 1.616 1.00 81.44 71 TYR A O 1
ATOM 541 N N . VAL A 1 72 ? -9.736 -3.738 0.195 1.00 81.44 72 VAL A N 1
ATOM 542 C CA . VAL A 1 72 ? -9.237 -4.349 -1.032 1.00 81.44 72 VAL A CA 1
ATOM 543 C C . VAL A 1 72 ? -7.927 -3.669 -1.422 1.00 81.44 72 VAL A C 1
ATOM 545 O O . VAL A 1 72 ? -7.901 -2.505 -1.825 1.00 81.44 72 VAL A O 1
ATOM 548 N N . VAL A 1 73 ? -6.824 -4.410 -1.351 1.00 85.69 73 VAL A N 1
ATOM 549 C CA . VAL A 1 73 ? -5.509 -3.951 -1.820 1.00 85.69 73 VAL A CA 1
ATOM 550 C C . VAL A 1 73 ? -5.247 -4.506 -3.223 1.00 85.69 73 VAL A C 1
ATOM 552 O O . VAL A 1 73 ? -4.943 -5.688 -3.411 1.00 85.69 73 VAL A O 1
ATOM 555 N N . ALA A 1 74 ? -5.371 -3.643 -4.230 1.00 79.50 74 ALA A N 1
ATOM 556 C CA . ALA A 1 74 ? -5.228 -3.991 -5.638 1.00 79.50 74 ALA A CA 1
ATOM 557 C C . ALA A 1 74 ? -3.911 -3.465 -6.229 1.00 79.50 74 ALA A C 1
ATOM 559 O O . ALA A 1 74 ? -3.457 -2.360 -5.929 1.00 79.50 74 ALA A O 1
ATOM 560 N N . LEU A 1 75 ? -3.307 -4.239 -7.131 1.00 77.94 75 LEU A N 1
ATOM 561 C CA . LEU A 1 75 ? -2.220 -3.753 -7.979 1.00 77.94 75 LEU A CA 1
ATOM 562 C C . LEU A 1 75 ? -2.846 -2.943 -9.117 1.00 7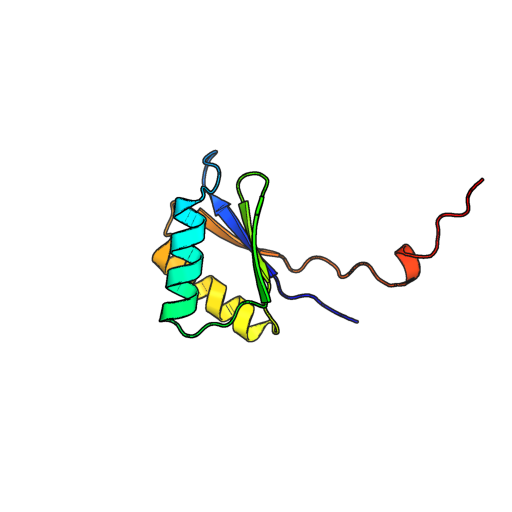7.94 75 LEU A C 1
ATOM 564 O O . LEU A 1 75 ? -3.644 -3.471 -9.885 1.00 77.94 75 LEU A O 1
ATOM 568 N N . ASN A 1 76 ? -2.486 -1.671 -9.239 1.00 66.56 76 ASN A N 1
ATOM 569 C CA . ASN A 1 76 ? -2.849 -0.856 -10.386 1.00 66.56 76 ASN A CA 1
ATOM 570 C C . ASN A 1 76 ? -1.627 -0.704 -11.290 1.00 66.56 76 ASN A C 1
ATOM 572 O O . ASN A 1 76 ? -0.827 0.218 -11.144 1.00 66.56 76 ASN A O 1
ATOM 576 N N . LEU A 1 77 ? -1.487 -1.614 -12.248 1.00 58.88 77 LEU A N 1
ATOM 577 C CA . LEU A 1 77 ? -0.576 -1.422 -13.369 1.00 58.88 77 LEU A CA 1
ATOM 578 C C . LEU A 1 77 ? -1.270 -0.496 -14.370 1.00 58.88 77 LEU A C 1
ATOM 580 O O . LEU A 1 77 ? -1.797 -0.955 -15.381 1.00 58.88 77 LEU A O 1
ATOM 584 N N . ALA A 1 78 ? -1.334 0.804 -14.067 1.00 48.25 78 ALA A N 1
ATOM 585 C CA . ALA A 1 78 ? -1.886 1.751 -15.026 1.00 48.25 78 ALA A CA 1
ATOM 586 C C . ALA A 1 78 ? -1.077 1.634 -16.333 1.00 48.25 78 ALA A C 1
ATOM 588 O O . ALA A 1 78 ? 0.161 1.655 -16.273 1.00 48.25 78 ALA A O 1
ATOM 589 N N . PRO A 1 79 ? -1.724 1.500 -17.508 1.00 45.16 79 PRO A N 1
ATOM 590 C CA . PRO A 1 79 ? -1.008 1.571 -18.768 1.00 45.16 79 PRO A CA 1
ATOM 591 C C . PRO A 1 79 ? -0.299 2.919 -18.796 1.00 45.16 79 PRO A C 1
ATOM 593 O O . PRO A 1 79 ? -0.923 3.976 -18.698 1.00 45.16 79 PRO A O 1
ATOM 596 N N . ALA A 1 80 ? 1.028 2.878 -18.852 1.00 53.09 80 ALA A N 1
ATOM 597 C CA . ALA A 1 80 ? 1.822 4.079 -18.980 1.00 53.09 80 ALA A CA 1
ATOM 598 C C . ALA A 1 80 ? 1.391 4.754 -20.265 1.00 53.09 80 ALA A C 1
ATOM 600 O O . ALA A 1 80 ? 1.608 4.179 -21.330 1.00 53.09 80 ALA A O 1
ATOM 601 N N . THR A 1 81 ? 0.746 5.917 -20.157 1.00 51.72 81 THR A N 1
ATOM 602 C CA . THR A 1 81 ? 0.252 6.660 -21.309 1.00 51.72 81 THR A CA 1
ATOM 603 C C . THR A 1 81 ? 1.399 6.765 -22.309 1.00 51.72 81 THR A C 1
ATOM 605 O O . THR A 1 81 ? 2.403 7.433 -22.019 1.00 51.72 81 THR A O 1
ATOM 608 N N . PRO A 1 82 ? 1.334 6.025 -23.427 1.00 52.91 82 PRO A N 1
ATOM 609 C CA . PRO A 1 82 ? 2.459 5.954 -24.331 1.00 52.91 82 PRO A CA 1
ATOM 610 C C . PRO A 1 82 ? 2.665 7.346 -24.923 1.00 52.91 82 PRO A C 1
ATOM 612 O O . PRO A 1 82 ? 1.718 8.118 -25.073 1.00 52.91 82 PRO A O 1
ATOM 615 N N . ARG A 1 83 ? 3.922 7.700 -25.217 1.00 55.50 83 ARG A N 1
ATOM 616 C CA . ARG A 1 83 ? 4.287 9.064 -25.640 1.00 55.50 83 ARG A CA 1
ATOM 617 C C . ARG A 1 83 ? 3.443 9.573 -26.820 1.00 55.50 83 ARG A C 1
ATOM 619 O O . ARG A 1 83 ? 3.203 10.771 -26.885 1.00 55.50 83 ARG A O 1
ATOM 626 N N . TRP A 1 84 ? 2.937 8.673 -27.670 1.00 59.31 84 TRP A N 1
ATOM 627 C CA . TRP A 1 84 ? 2.074 9.003 -28.805 1.00 59.31 84 TRP A CA 1
ATOM 628 C C . TRP A 1 84 ? 0.729 9.646 -28.418 1.00 59.31 84 TRP A C 1
ATOM 630 O O . TRP A 1 84 ? 0.246 10.472 -29.179 1.00 59.31 84 TRP A O 1
ATOM 640 N N . LEU A 1 85 ? 0.166 9.383 -27.228 1.00 54.62 85 LEU A N 1
ATOM 641 C CA . LEU A 1 85 ? -1.084 10.030 -26.781 1.00 54.62 85 LEU A CA 1
ATOM 642 C C . LEU A 1 85 ? -0.861 11.451 -26.220 1.00 54.62 85 LEU A C 1
ATOM 644 O O . LEU A 1 85 ? -1.811 12.201 -26.033 1.00 54.62 85 LEU A O 1
ATOM 648 N N . ARG A 1 86 ? 0.386 11.843 -25.918 1.00 56.59 86 ARG A N 1
ATOM 649 C CA . ARG A 1 86 ? 0.698 13.174 -25.355 1.00 56.59 86 ARG A CA 1
ATOM 650 C C . ARG A 1 86 ? 0.827 14.263 -26.427 1.00 56.59 86 ARG A C 1
ATOM 652 O O . ARG A 1 86 ? 0.850 15.435 -26.078 1.00 56.59 86 ARG A O 1
ATOM 659 N N . LEU A 1 87 ? 0.941 13.884 -27.702 1.00 56.66 87 LEU A N 1
ATOM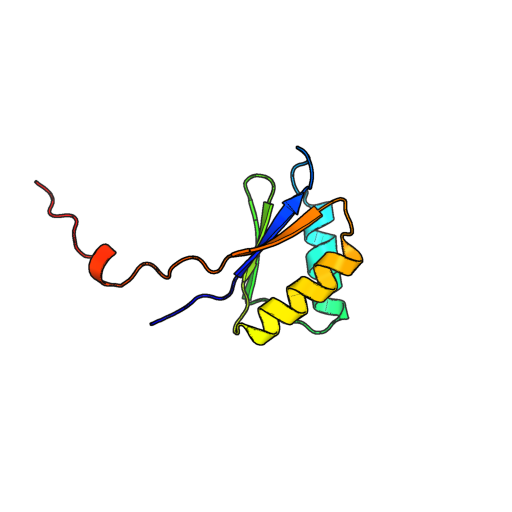 660 C CA . LEU A 1 87 ? 1.279 14.790 -28.808 1.00 56.66 87 LEU A CA 1
ATOM 661 C C . LEU A 1 87 ? 0.194 14.910 -29.890 1.00 56.66 87 LEU A C 1
ATOM 663 O O . LEU A 1 87 ? 0.412 15.601 -30.876 1.00 56.66 87 LEU A O 1
ATOM 667 N N . SER A 1 88 ? -0.978 14.290 -29.728 1.00 56.84 88 SER A N 1
ATOM 668 C CA . SER A 1 88 ? -2.053 14.354 -30.726 1.00 56.84 88 SER A CA 1
ATOM 669 C C . SER A 1 88 ? -3.340 14.949 -30.150 1.00 56.84 88 SER A C 1
ATOM 671 O O . SER A 1 88 ? -4.360 14.275 -30.031 1.00 56.84 88 SER A O 1
ATOM 673 N N . MET A 1 89 ? -3.301 16.231 -29.803 1.00 53.72 89 MET A N 1
ATOM 674 C CA . MET A 1 89 ? -4.481 17.079 -29.956 1.00 53.72 89 MET A CA 1
ATOM 675 C C . MET A 1 89 ? -4.129 18.115 -31.020 1.00 53.72 89 MET A C 1
ATOM 677 O O . MET A 1 89 ? -3.512 19.124 -30.685 1.00 53.72 89 MET A O 1
ATOM 681 N N . PRO A 1 90 ? -4.447 17.880 -32.306 1.00 56.00 90 PRO A N 1
ATOM 682 C CA . PRO A 1 90 ? -4.534 18.997 -33.225 1.00 56.00 90 PRO A CA 1
ATOM 683 C C . PRO A 1 90 ? -5.667 19.887 -32.706 1.00 56.00 90 PRO A C 1
ATOM 685 O O . PRO A 1 90 ? -6.815 19.446 -32.609 1.00 56.00 90 PRO A O 1
ATOM 688 N N . SER A 1 91 ? -5.330 21.114 -32.304 1.00 58.66 91 SER A N 1
ATOM 689 C CA . SER A 1 91 ? -6.340 22.161 -32.204 1.00 58.66 91 SER A CA 1
ATOM 690 C C . SER A 1 91 ? -6.978 22.254 -33.584 1.00 58.66 91 SER A C 1
ATOM 692 O O . SER A 1 91 ? -6.256 22.373 -34.575 1.00 58.66 91 SER A O 1
ATOM 694 N N . ARG A 1 92 ? -8.300 22.082 -33.646 1.00 59.84 92 ARG A N 1
ATOM 695 C CA . ARG A 1 92 ? -9.055 22.433 -34.850 1.00 59.84 92 ARG A CA 1
ATOM 696 C C . ARG A 1 92 ? -8.814 23.894 -35.205 1.00 59.84 92 ARG A C 1
ATOM 698 O O . ARG A 1 92 ? -8.576 24.682 -34.257 1.00 59.84 92 ARG A O 1
#

pLDDT: mean 77.09, std 16.98, range [42.97, 96.31]